Protein AF-A0A8T0DWL5-F1 (afdb_monomer)

InterPro domains:
  IPR026634 Protein-tyrosine sulfotransferase-like [PTHR12788] (1-105)
  IPR027417 P-loop containing nucleoside triphosphate hydrolase [G3DSA:3.40.50.300] (1-106)
  IPR027417 P-loop containing nucleoside triphosphate hydrolase [SSF52540] (1-103)

Mean predicted aligned error: 2.92 Å

Sequence (106 aa):
MLDAHPQIRCGAEPMITLDLLHARHSMPEHKRQRGIQAGVFPEAFDQAVAAFILKTIEKMGPPADYLCHKQPLTFVYLKYLAQLFPRAKFIHMLRDGRAAVASSIE

Radius of gyration: 16.42 Å; Cα contacts (8 Å, |Δi|>4): 71; chains: 1; bounding box: 47×25×39 Å

pLDDT: mean 96.34, std 3.47, range [64.12, 98.56]

Nearest PDB structures (foldseek):
  5wri-assembly1_B  TM=9.453E-01  e=3.272E-07  Homo sapiens
  8w5z-assembly1_C  TM=9.734E-01  e=8.008E-07  Ixodes
  3ap3-assembly2_C  TM=9.819E-01  e=2.374E-06  Homo sapiens
  3ap3-assembly1_B  TM=9.186E-01  e=5.457E-07  Homo sapiens

Solvent-accessible surface area (backbone atoms only — not comparable to full-atom values): 6599 Å² total; per-residue (Å²): 115,68,61,74,40,98,48,36,42,42,79,72,65,61,67,67,54,46,54,50,54,47,55,69,71,67,55,52,65,70,57,53,52,52,33,45,76,71,70,50,42,71,65,63,52,50,52,50,50,41,50,51,50,50,51,49,59,58,68,77,52,81,90,54,87,37,78,41,86,51,53,86,74,50,61,83,44,43,74,58,52,45,67,66,35,76,86,66,83,86,85,85,87,83,72,61,64,68,62,55,49,50,71,72,74,110

Secondary structure (DSSP, 8-state):
-GGGSTTEE--S--HHHHHHHHHHHS--HHHHHHHHHTT--HHHHHHHHHHHHHHHHHHSS---SEE----GGGGGGHHHHHHH-TT---------HHHHHHHHH-

Foldseek 3Di:
DQCVDQQEDADDAPPVLVVLVCCLVVDDPVVQVVCVVVVNHPVNSLQVSLVVVVVSQPPPDDDGNHTHHDDLPCVVVVVSVCVSPVPDDDDNDDDDPVVVVVVVVD

Structure (mmCIF, N/CA/C/O backbone):
data_AF-A0A8T0DWL5-F1
#
_entry.id   AF-A0A8T0DWL5-F1
#
loop_
_atom_site.group_PDB
_atom_site.id
_atom_site.type_symbol
_atom_site.label_atom_id
_atom_site.label_alt_id
_atom_site.label_comp_id
_atom_site.label_asym_id
_atom_site.label_entity_id
_atom_site.label_seq_id
_atom_site.pdbx_PDB_ins_code
_atom_site.Cartn_x
_atom_site.Cartn_y
_atom_site.Cartn_z
_atom_site.occupancy
_atom_site.B_iso_or_equiv
_atom_site.auth_seq_id
_atom_site.auth_comp_id
_atom_site.auth_asym_id
_atom_site.auth_atom_id
_atom_site.pdbx_PDB_model_num
ATOM 1 N N . MET A 1 1 ? 10.701 -4.088 -14.331 1.00 95.25 1 MET A N 1
ATOM 2 C CA . MET A 1 1 ? 10.788 -5.565 -14.419 1.00 95.25 1 MET A CA 1
ATOM 3 C C . MET A 1 1 ? 9.413 -6.206 -14.345 1.00 95.25 1 MET A C 1
ATOM 5 O O . MET A 1 1 ? 9.075 -6.908 -15.280 1.00 95.25 1 MET A O 1
ATOM 9 N N . LEU A 1 2 ? 8.608 -5.953 -13.303 1.00 97.62 2 LEU A N 1
ATOM 10 C CA . LEU A 1 2 ? 7.268 -6.553 -13.193 1.00 97.62 2 LEU A CA 1
ATOM 11 C C . LEU A 1 2 ? 6.342 -6.209 -14.371 1.00 97.62 2 LEU A C 1
ATOM 13 O O . LEU A 1 2 ? 5.730 -7.116 -14.917 1.00 97.62 2 LEU A O 1
ATOM 17 N N . ASP A 1 3 ? 6.326 -4.952 -14.831 1.00 97.19 3 ASP A N 1
ATOM 18 C CA . ASP A 1 3 ? 5.543 -4.532 -16.012 1.00 97.19 3 ASP A CA 1
ATOM 19 C C . ASP A 1 3 ? 5.952 -5.217 -17.331 1.00 97.19 3 ASP A C 1
ATOM 21 O O . ASP A 1 3 ? 5.254 -5.082 -18.327 1.00 97.19 3 ASP A O 1
ATOM 25 N N . ALA A 1 4 ? 7.081 -5.936 -17.377 1.00 97.94 4 ALA A N 1
ATOM 26 C CA . ALA A 1 4 ? 7.453 -6.703 -18.567 1.00 97.94 4 ALA A CA 1
ATOM 27 C C . ALA A 1 4 ? 6.638 -8.004 -18.704 1.00 97.94 4 ALA A C 1
ATOM 29 O O . ALA A 1 4 ? 6.626 -8.607 -19.774 1.00 97.94 4 ALA A O 1
ATOM 30 N N . HIS A 1 5 ? 5.979 -8.461 -17.632 1.00 98.31 5 HIS A N 1
ATOM 31 C CA . HIS A 1 5 ? 5.140 -9.653 -17.668 1.00 98.31 5 HIS A CA 1
ATOM 32 C C . HIS A 1 5 ? 3.750 -9.305 -18.231 1.00 98.31 5 HIS A C 1
ATOM 34 O O . HIS A 1 5 ? 3.110 -8.396 -17.705 1.00 98.31 5 HIS A O 1
ATOM 40 N N . PRO A 1 6 ? 3.213 -10.053 -19.215 1.00 97.75 6 PRO A N 1
ATOM 41 C CA . PRO A 1 6 ? 1.987 -9.674 -19.933 1.00 97.75 6 PRO A CA 1
ATOM 42 C C . PRO A 1 6 ? 0.733 -9.579 -19.049 1.00 97.75 6 PRO A C 1
ATOM 44 O O . PRO A 1 6 ? -0.243 -8.940 -19.422 1.00 97.75 6 PRO A O 1
ATOM 47 N N . GLN A 1 7 ? 0.757 -10.214 -17.877 1.00 98.19 7 GLN A N 1
ATOM 48 C CA . GLN A 1 7 ? -0.362 -10.237 -16.930 1.00 98.19 7 GLN A CA 1
ATOM 49 C C . GLN A 1 7 ? -0.219 -9.251 -15.759 1.00 98.19 7 GLN A C 1
ATOM 51 O O . GLN A 1 7 ? -1.142 -9.144 -14.953 1.00 98.19 7 GLN A O 1
ATOM 56 N N . ILE A 1 8 ? 0.928 -8.577 -15.604 1.00 98.31 8 ILE A N 1
ATOM 57 C CA . ILE A 1 8 ? 1.211 -7.725 -14.439 1.00 98.31 8 ILE A CA 1
ATOM 58 C C . ILE A 1 8 ? 1.309 -6.269 -14.874 1.00 98.31 8 ILE A C 1
ATOM 60 O O . ILE A 1 8 ? 2.035 -5.943 -15.808 1.00 98.31 8 ILE A O 1
ATOM 64 N N . ARG A 1 9 ? 0.642 -5.379 -14.134 1.00 97.69 9 ARG A N 1
ATOM 65 C CA . ARG A 1 9 ? 0.745 -3.933 -14.342 1.00 97.69 9 ARG A CA 1
ATOM 66 C C . ARG A 1 9 ? 0.952 -3.193 -13.021 1.00 97.69 9 ARG A C 1
ATOM 68 O O . ARG A 1 9 ? 0.046 -3.117 -12.191 1.00 97.69 9 ARG A O 1
ATOM 75 N N . CYS A 1 10 ? 2.138 -2.616 -12.848 1.00 96.88 10 CYS A N 1
ATOM 76 C CA . CYS A 1 10 ? 2.504 -1.703 -11.764 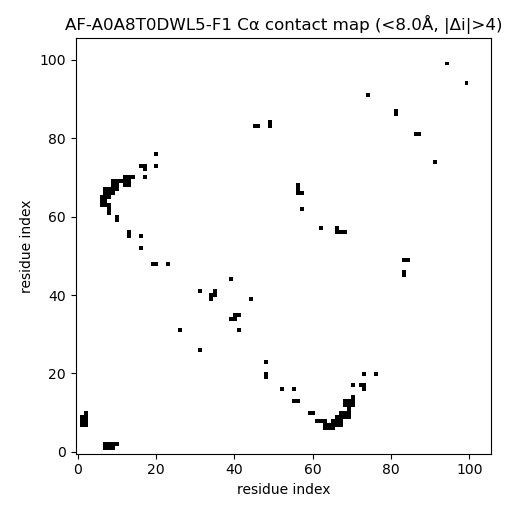1.00 96.88 10 CYS A CA 1
ATOM 77 C C . CYS A 1 10 ? 2.307 -0.242 -12.177 1.00 96.88 10 CYS A C 1
ATOM 79 O O . CYS A 1 10 ? 1.605 0.498 -11.493 1.00 96.88 10 CYS A O 1
ATOM 81 N N . GLY A 1 11 ? 2.904 0.169 -13.298 1.00 94.00 11 GLY A N 1
ATOM 82 C CA . GLY A 1 11 ? 2.871 1.557 -13.757 1.00 94.00 11 GLY A CA 1
ATOM 83 C C . GLY A 1 11 ? 3.648 2.557 -12.880 1.00 94.00 11 GLY A C 1
ATOM 84 O O . GLY A 1 11 ? 4.525 2.211 -12.075 1.00 94.00 11 GLY A O 1
ATOM 85 N N . ALA A 1 12 ? 3.338 3.840 -13.092 1.00 95.06 12 ALA A N 1
ATOM 86 C CA . ALA A 1 12 ? 3.967 4.974 -12.415 1.00 95.06 12 ALA A CA 1
ATOM 87 C C . ALA A 1 12 ? 3.662 5.013 -10.903 1.00 95.06 12 ALA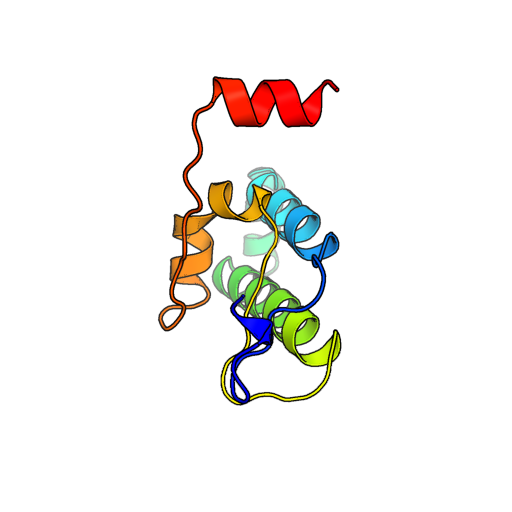 A C 1
ATOM 89 O O . ALA A 1 12 ? 2.873 4.232 -10.380 1.00 95.06 12 ALA A O 1
ATOM 90 N N . GLU A 1 13 ? 4.336 5.898 -10.167 1.00 96.81 13 GLU A N 1
ATOM 91 C CA . GLU A 1 13 ? 4.120 6.056 -8.722 1.00 96.81 13 GLU A CA 1
ATOM 92 C C . GLU A 1 13 ? 2.817 6.807 -8.405 1.00 96.81 13 GLU A C 1
ATOM 94 O O . GLU A 1 13 ? 2.664 7.960 -8.810 1.00 96.81 13 GLU A O 1
ATOM 99 N N . PRO A 1 14 ? 1.884 6.222 -7.629 1.00 95.00 14 PRO A N 1
ATOM 100 C CA . PRO A 1 14 ? 0.713 6.951 -7.157 1.00 95.00 14 PRO A CA 1
ATOM 101 C C . PRO A 1 14 ? 1.027 7.788 -5.922 1.00 95.00 14 PRO A C 1
ATOM 103 O O . PRO A 1 14 ? 0.748 7.375 -4.793 1.00 95.00 14 PRO A O 1
ATOM 106 N N . MET A 1 15 ? 1.573 8.984 -6.138 1.00 93.56 15 MET A N 1
ATOM 107 C CA . MET A 1 15 ? 1.971 9.906 -5.062 1.00 93.56 15 MET A CA 1
ATOM 108 C C . MET A 1 15 ? 0.849 10.144 -4.036 1.00 93.56 15 MET A C 1
ATOM 110 O O . MET A 1 15 ? 1.078 10.031 -2.837 1.00 93.56 15 MET A O 1
ATOM 114 N N . ILE A 1 16 ? -0.395 10.307 -4.503 1.00 96.06 16 ILE A N 1
ATOM 115 C CA . ILE A 1 16 ? -1.569 10.579 -3.656 1.00 96.06 16 ILE A CA 1
ATOM 116 C C . ILE A 1 16 ? -1.874 9.485 -2.618 1.00 96.06 16 ILE A C 1
ATOM 118 O O . ILE A 1 16 ? -2.489 9.743 -1.584 1.00 96.06 16 ILE A O 1
ATOM 122 N N . THR A 1 17 ? -1.450 8.241 -2.865 1.00 97.06 17 THR A N 1
ATOM 123 C CA . THR A 1 17 ? -1.690 7.145 -1.912 1.00 97.06 17 THR A CA 1
ATOM 124 C C . THR A 1 17 ? -0.835 7.278 -0.656 1.00 97.06 17 THR A C 1
ATOM 126 O O . THR A 1 17 ? -1.276 6.866 0.415 1.00 97.06 17 THR A O 1
ATOM 129 N N . LEU A 1 18 ? 0.351 7.890 -0.762 1.00 97.50 18 LEU A N 1
ATOM 130 C CA . LEU A 1 18 ? 1.193 8.180 0.394 1.00 97.50 18 LEU A CA 1
ATOM 131 C C . LEU A 1 18 ? 0.543 9.245 1.283 1.00 97.50 18 LEU A C 1
ATOM 133 O O . LEU A 1 18 ? 0.451 9.048 2.494 1.00 97.50 18 LEU A O 1
ATOM 137 N N . ASP A 1 19 ? 0.022 10.315 0.681 1.00 96.94 19 ASP A N 1
ATOM 138 C CA . ASP A 1 19 ? -0.651 11.401 1.402 1.00 96.94 19 ASP A CA 1
ATOM 139 C C . ASP A 1 19 ? -1.897 10.909 2.142 1.00 96.94 19 ASP A C 1
ATOM 141 O O . ASP A 1 19 ? -2.114 11.250 3.306 1.00 96.94 19 ASP A O 1
ATOM 145 N N . LEU A 1 20 ? -2.691 10.043 1.502 1.00 97.62 20 LEU A N 1
ATOM 146 C CA . LEU A 1 20 ? -3.847 9.412 2.135 1.00 97.62 20 LEU A CA 1
ATOM 147 C C . LEU A 1 20 ? -3.442 8.575 3.354 1.00 97.62 20 LEU A C 1
ATOM 149 O O . LEU A 1 20 ? -4.055 8.689 4.418 1.00 97.62 20 LEU A O 1
ATOM 153 N N . LEU A 1 21 ? -2.424 7.722 3.205 1.00 97.81 21 LEU A N 1
ATOM 154 C CA . LEU A 1 21 ? -1.938 6.882 4.299 1.00 97.81 21 LEU A CA 1
ATOM 155 C C . LEU A 1 21 ? -1.402 7.738 5.446 1.00 97.81 21 LEU A C 1
ATOM 157 O O . LEU A 1 21 ? -1.701 7.452 6.609 1.00 97.81 21 LEU A O 1
ATOM 161 N N . HIS A 1 22 ? -0.682 8.813 5.129 1.00 97.00 22 HIS A N 1
ATOM 162 C CA . HIS A 1 22 ? -0.215 9.767 6.120 1.00 97.00 22 HIS A CA 1
ATOM 163 C C . HIS A 1 22 ? -1.387 10.430 6.850 1.00 97.00 22 HIS A C 1
ATOM 165 O O . HIS A 1 22 ? -1.420 10.383 8.077 1.00 97.00 22 HIS A O 1
ATOM 171 N N . ALA A 1 23 ? -2.386 10.955 6.136 1.00 95.12 23 ALA A N 1
ATOM 172 C CA . ALA A 1 23 ? -3.574 11.571 6.730 1.00 95.12 23 ALA A CA 1
ATOM 173 C C . ALA A 1 23 ? -4.360 10.601 7.632 1.00 95.12 23 ALA A C 1
ATOM 175 O O . ALA A 1 23 ? -4.838 10.980 8.704 1.00 95.12 23 ALA A O 1
ATOM 176 N N . ARG A 1 24 ? -4.462 9.326 7.235 1.00 94.56 24 ARG A N 1
ATOM 177 C CA . ARG A 1 24 ? -5.114 8.273 8.028 1.00 94.56 24 ARG A CA 1
ATOM 178 C C . ARG A 1 24 ? -4.378 7.977 9.340 1.00 94.56 24 ARG A C 1
ATOM 180 O O . ARG A 1 24 ? -5.041 7.688 10.340 1.00 94.56 24 ARG A O 1
ATOM 187 N N . HIS A 1 25 ? -3.044 8.024 9.348 1.00 94.50 25 HIS A N 1
ATOM 188 C CA . HIS A 1 25 ? -2.221 7.682 10.518 1.00 94.50 25 HIS A CA 1
ATOM 189 C C . HIS A 1 25 ? -1.891 8.876 11.414 1.00 94.50 25 HIS A C 1
ATOM 191 O O . HIS A 1 25 ? -1.717 8.695 12.615 1.00 94.50 25 HIS A O 1
ATOM 197 N N . SER A 1 26 ? -1.842 10.089 10.864 1.00 94.75 26 SER A N 1
ATOM 198 C CA . SER A 1 26 ? -1.605 11.318 11.628 1.00 94.75 26 SER A CA 1
ATOM 199 C C . SER A 1 26 ? -2.879 11.896 12.251 1.00 94.75 26 SER A C 1
ATOM 201 O O . SER A 1 26 ? -2.814 12.898 12.964 1.00 94.75 26 SER A O 1
ATOM 203 N N . MET A 1 27 ? -4.046 11.276 12.019 1.00 92.88 27 MET A N 1
ATOM 204 C CA . MET A 1 27 ? -5.319 11.767 12.539 1.00 92.88 27 MET A CA 1
ATOM 205 C C . MET A 1 27 ? -5.317 11.825 14.081 1.00 92.88 27 MET A C 1
ATOM 207 O O . MET A 1 27 ? -5.231 10.781 14.740 1.00 92.88 27 MET A O 1
ATOM 211 N N . PRO A 1 28 ? -5.498 13.021 14.680 1.00 95.12 28 PRO A N 1
ATOM 212 C CA . PRO A 1 28 ? -5.525 13.173 16.129 1.00 95.12 28 PRO A CA 1
ATOM 213 C C . PRO A 1 28 ? -6.620 12.330 16.784 1.00 95.12 28 PRO A C 1
ATOM 215 O O . PRO A 1 28 ? -7.717 12.173 16.244 1.00 95.12 28 PRO A O 1
ATOM 218 N N . GLU A 1 29 ? -6.355 11.830 17.989 1.00 93.75 29 GLU A N 1
ATOM 219 C CA . GLU A 1 29 ? -7.301 11.000 18.746 1.00 93.75 29 GLU A CA 1
ATOM 220 C C . GLU A 1 29 ? -8.653 11.683 18.972 1.00 93.75 29 GLU A C 1
ATOM 222 O O . GLU A 1 29 ? -9.692 11.077 18.728 1.00 93.75 29 GLU A O 1
ATOM 227 N N . HIS A 1 30 ? -8.661 12.976 19.303 1.00 96.06 30 HIS A N 1
ATOM 228 C CA . HIS A 1 30 ? -9.907 13.722 19.487 1.00 96.06 30 HIS A CA 1
ATOM 229 C C . HIS A 1 30 ? -10.775 13.768 18.214 1.00 96.06 30 HIS A C 1
ATOM 231 O O . HIS A 1 30 ? -12.002 13.758 18.308 1.00 96.06 30 HIS A O 1
ATOM 237 N N . LYS A 1 31 ? -10.169 13.792 17.013 1.00 94.12 31 LYS A N 1
ATOM 238 C CA . LYS A 1 31 ? -10.918 13.723 15.746 1.00 94.12 31 LYS A CA 1
ATOM 239 C C . LYS A 1 31 ? -11.474 12.324 15.513 1.00 94.12 31 LYS A C 1
ATOM 241 O O . LYS A 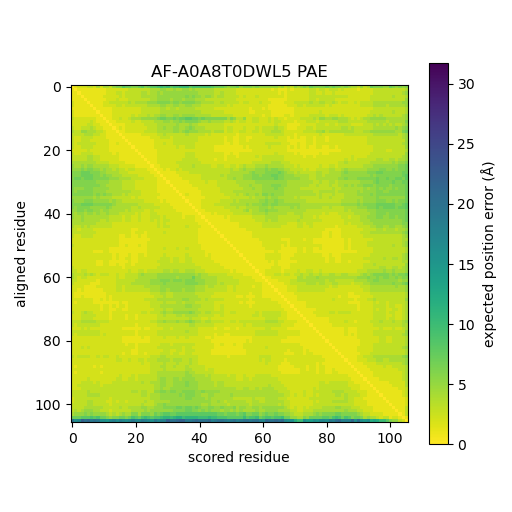1 31 ? -12.626 12.206 15.110 1.00 94.12 31 LYS A O 1
ATOM 246 N N . ARG A 1 32 ? -10.693 11.282 15.818 1.00 93.25 32 ARG A N 1
ATOM 247 C CA . ARG A 1 32 ? -11.148 9.883 15.749 1.00 93.25 32 ARG A CA 1
ATOM 248 C C . ARG A 1 32 ? -12.343 9.647 16.675 1.00 93.25 32 ARG A C 1
ATOM 250 O O . ARG A 1 32 ? -13.351 9.109 16.233 1.00 93.25 32 ARG A O 1
ATOM 257 N N . GLN A 1 33 ? -12.275 10.142 17.912 1.00 96.06 33 GLN A N 1
A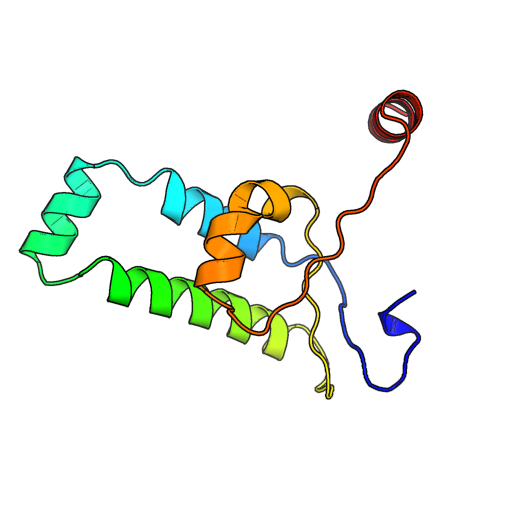TOM 258 C CA . GLN A 1 33 ? -13.360 10.005 18.883 1.00 96.06 33 GLN A CA 1
ATOM 259 C C . GLN A 1 33 ? -14.628 10.750 18.456 1.00 96.06 33 GLN A C 1
ATOM 261 O O . GLN A 1 33 ? -15.724 10.204 18.559 1.00 96.06 33 GLN A O 1
ATOM 266 N N . ARG A 1 34 ? -14.490 11.969 17.918 1.00 96.19 34 ARG A N 1
ATOM 267 C CA . ARG A 1 34 ? -15.618 12.702 17.320 1.00 96.19 34 ARG A CA 1
ATOM 268 C C . ARG A 1 34 ? -16.228 11.958 16.133 1.00 96.19 34 ARG A C 1
ATOM 270 O O . ARG A 1 34 ? -17.444 11.938 16.006 1.00 96.19 34 ARG A O 1
ATOM 277 N N . GLY A 1 35 ? -15.401 11.334 15.293 1.00 95.31 35 GLY A N 1
ATOM 278 C CA . GLY A 1 35 ? -15.863 10.477 14.200 1.00 95.31 35 GLY A CA 1
ATOM 279 C C . GLY A 1 35 ? -16.732 9.331 14.711 1.00 95.31 35 GLY A C 1
ATOM 280 O O . GLY A 1 35 ? -17.851 9.163 14.238 1.00 95.31 35 GLY A O 1
ATOM 281 N N . ILE A 1 36 ? -16.277 8.628 15.752 1.00 96.62 36 ILE A N 1
ATOM 282 C CA . ILE A 1 36 ? -17.044 7.544 16.382 1.00 96.62 36 ILE A CA 1
ATOM 283 C C . ILE A 1 36 ? -18.370 8.060 16.958 1.00 96.62 36 ILE A C 1
ATOM 285 O O . ILE A 1 36 ? -19.409 7.446 16.737 1.00 96.62 36 ILE A O 1
ATOM 289 N N . GLN A 1 37 ? -18.364 9.212 17.638 1.00 97.12 37 GLN A N 1
ATOM 290 C CA . GLN A 1 37 ? -19.587 9.852 18.149 1.00 97.12 37 GLN A CA 1
ATOM 291 C C . GLN A 1 37 ? -20.570 10.237 17.030 1.00 97.12 37 GLN A C 1
ATOM 293 O O . GLN A 1 37 ? -21.775 10.254 17.257 1.00 97.12 37 GLN A O 1
ATOM 298 N N . ALA A 1 38 ? -20.064 10.514 15.828 1.00 96.44 38 ALA A N 1
ATOM 299 C CA . ALA A 1 38 ? -20.853 10.796 14.633 1.00 96.44 38 ALA A CA 1
ATOM 300 C C . ALA A 1 38 ? -21.223 9.534 13.821 1.00 96.44 38 ALA A C 1
ATOM 302 O O . ALA A 1 38 ? -21.757 9.658 12.722 1.00 96.44 38 ALA A O 1
ATOM 303 N N . GLY A 1 39 ? -20.927 8.327 14.320 1.00 96.06 39 GLY A N 1
ATOM 304 C CA . GLY A 1 39 ? -21.208 7.060 13.631 1.00 96.06 39 GLY A CA 1
ATOM 305 C C . GLY A 1 39 ? -20.197 6.676 12.543 1.00 96.06 39 GLY A C 1
ATOM 306 O O . GLY A 1 39 ? -20.400 5.697 11.828 1.00 96.06 39 GLY A O 1
ATOM 307 N N . VAL A 1 40 ? -19.088 7.409 12.414 1.00 94.69 40 VAL A N 1
ATOM 308 C CA . VAL A 1 40 ? -17.981 7.080 11.506 1.00 94.69 40 VAL A CA 1
ATOM 309 C C . VAL A 1 40 ? -16.983 6.194 12.248 1.00 94.69 40 VAL A C 1
ATOM 311 O O . VAL A 1 40 ? -16.019 6.665 12.858 1.00 94.69 40 VAL A O 1
ATOM 314 N N . PHE A 1 41 ? -17.242 4.889 12.224 1.00 95.12 41 PHE A N 1
ATOM 315 C CA . PHE A 1 41 ? -16.398 3.898 12.887 1.00 95.12 41 PHE A CA 1
ATOM 316 C C . PHE A 1 41 ? -15.073 3.660 12.138 1.00 95.12 41 PHE A C 1
ATOM 318 O O . PHE A 1 41 ? -15.016 3.844 10.918 1.00 95.12 41 PHE A O 1
ATOM 325 N N . PRO A 1 42 ? -14.008 3.205 12.834 1.00 93.12 42 PRO A N 1
ATOM 326 C CA . PRO A 1 42 ? -12.703 2.952 12.219 1.00 93.12 42 PRO A CA 1
ATOM 327 C C . PRO A 1 42 ? -12.760 2.040 10.988 1.00 93.12 42 PRO A C 1
ATOM 329 O O . PRO A 1 42 ? -12.079 2.311 10.004 1.00 93.12 42 PRO A O 1
ATOM 332 N N . GLU A 1 43 ? -13.622 1.021 11.012 1.00 95.62 43 GLU A N 1
ATOM 333 C CA . GLU A 1 43 ? -13.807 0.093 9.892 1.00 95.62 43 GLU A CA 1
ATOM 334 C C . GLU A 1 43 ? -14.293 0.798 8.619 1.00 95.62 43 GLU A C 1
ATOM 336 O O . GLU A 1 43 ? -13.754 0.556 7.541 1.00 95.62 43 GLU A O 1
ATOM 341 N N . ALA A 1 44 ? -15.257 1.718 8.732 1.00 95.38 44 ALA A N 1
ATOM 342 C CA . ALA A 1 44 ? -15.753 2.474 7.583 1.00 95.38 44 ALA A CA 1
ATOM 343 C C . ALA A 1 44 ? -14.640 3.332 6.961 1.00 95.38 44 ALA A C 1
ATOM 345 O O . ALA A 1 44 ? -14.533 3.440 5.738 1.00 95.38 44 ALA A O 1
ATOM 346 N N . PHE A 1 45 ? -13.772 3.910 7.796 1.00 93.56 45 PHE A N 1
ATOM 347 C CA . PHE A 1 45 ? -12.631 4.679 7.311 1.00 93.56 45 PHE A CA 1
ATOM 348 C C . PHE A 1 45 ? -11.589 3.776 6.634 1.00 93.56 45 PHE A C 1
ATOM 350 O O . PHE A 1 45 ? -11.091 4.112 5.563 1.00 93.56 45 PHE A O 1
ATOM 357 N N . ASP A 1 46 ? -11.300 2.607 7.204 1.00 96.94 46 ASP A N 1
ATOM 358 C CA . ASP A 1 46 ? -10.364 1.639 6.628 1.00 96.94 46 ASP A CA 1
ATOM 359 C C . ASP A 1 46 ? -10.850 1.111 5.269 1.00 96.94 46 ASP A C 1
ATOM 361 O O . ASP A 1 46 ? -10.082 1.082 4.304 1.00 96.94 46 ASP A O 1
ATOM 365 N N . GLN A 1 47 ? -12.143 0.800 5.144 1.00 97.94 47 GLN A N 1
ATOM 366 C CA . GLN A 1 47 ? -12.765 0.427 3.870 1.00 97.94 47 GLN A CA 1
ATOM 367 C C . GLN A 1 47 ? -12.687 1.564 2.838 1.00 97.94 47 GLN A C 1
ATOM 369 O O . GLN A 1 47 ? -12.375 1.315 1.672 1.00 97.94 47 GLN A O 1
ATOM 374 N N . ALA A 1 48 ? -12.905 2.817 3.254 1.00 97.56 48 ALA A N 1
ATOM 375 C CA . ALA A 1 48 ? -12.778 3.977 2.372 1.00 97.56 48 ALA A CA 1
ATOM 376 C C . ALA A 1 48 ? -11.332 4.183 1.886 1.00 97.56 48 ALA A C 1
ATOM 378 O O . ALA A 1 48 ? -11.109 4.451 0.703 1.00 97.56 48 ALA A O 1
ATOM 379 N N . VAL A 1 49 ? -10.341 4.006 2.766 1.00 98.06 49 VAL A N 1
ATOM 380 C CA . VAL A 1 49 ? -8.918 4.072 2.401 1.00 98.06 49 VAL A CA 1
ATOM 381 C C . VAL A 1 49 ? -8.561 2.963 1.409 1.00 98.06 49 VAL A C 1
ATOM 383 O O . VAL A 1 49 ? -7.946 3.241 0.377 1.00 98.06 49 VAL A O 1
ATOM 386 N N . ALA A 1 50 ? -8.987 1.723 1.669 1.00 98.44 50 ALA A N 1
ATOM 387 C CA . ALA A 1 50 ? -8.758 0.599 0.764 1.00 98.44 50 ALA A CA 1
ATOM 388 C C . ALA A 1 50 ? -9.392 0.840 -0.616 1.00 98.44 50 ALA A C 1
ATOM 390 O O . ALA A 1 50 ? -8.736 0.649 -1.642 1.00 98.44 50 ALA A O 1
ATOM 391 N N . ALA A 1 51 ? -10.638 1.322 -0.651 1.00 98.56 51 ALA A N 1
ATOM 392 C CA . ALA A 1 51 ? -11.344 1.639 -1.888 1.00 98.56 51 ALA A CA 1
ATOM 393 C C . ALA A 1 51 ? -10.641 2.745 -2.685 1.00 98.56 51 ALA A C 1
ATOM 395 O O . ALA A 1 51 ? -10.481 2.614 -3.899 1.00 98.56 51 ALA A O 1
ATOM 396 N N . PHE A 1 52 ? -10.173 3.803 -2.018 1.00 98.56 52 PHE A N 1
ATOM 397 C CA . PHE A 1 52 ? -9.426 4.876 -2.669 1.00 98.56 52 PHE A CA 1
ATOM 398 C C . PHE A 1 52 ? -8.136 4.355 -3.313 1.00 98.56 52 PHE A C 1
ATOM 400 O O . PHE A 1 52 ? -7.871 4.635 -4.485 1.00 98.56 52 PHE A O 1
ATOM 407 N N . ILE A 1 53 ? -7.341 3.575 -2.570 1.00 98.38 53 ILE A N 1
ATOM 408 C CA . ILE A 1 53 ? -6.089 2.996 -3.074 1.00 98.38 53 ILE A CA 1
ATOM 409 C C . ILE A 1 53 ? -6.379 2.077 -4.266 1.00 98.38 53 ILE A C 1
ATOM 411 O O . ILE A 1 53 ? -5.765 2.238 -5.321 1.00 98.38 53 ILE A O 1
ATOM 415 N N . LEU A 1 54 ? -7.349 1.166 -4.137 1.00 97.88 54 LEU A N 1
ATOM 416 C CA . LEU A 1 54 ? -7.718 0.235 -5.203 1.00 97.88 54 LEU A CA 1
ATOM 417 C C . LEU A 1 54 ? -8.184 0.973 -6.459 1.00 97.88 54 LEU A C 1
ATOM 419 O O . LEU A 1 54 ? -7.691 0.688 -7.546 1.00 97.88 54 LEU A O 1
ATOM 423 N N . LYS A 1 55 ? -9.084 1.956 -6.328 1.00 98.00 55 LYS A N 1
ATOM 424 C CA . LYS A 1 55 ? -9.579 2.719 -7.482 1.00 98.00 55 LYS A CA 1
ATOM 425 C C . LYS A 1 55 ? -8.490 3.548 -8.138 1.00 98.00 55 LYS A C 1
ATOM 427 O O . LYS A 1 55 ? -8.458 3.624 -9.363 1.00 98.00 55 LYS A O 1
ATOM 432 N N . THR A 1 56 ? -7.569 4.098 -7.352 1.00 97.50 56 THR A N 1
ATOM 433 C CA . THR A 1 56 ? -6.385 4.773 -7.887 1.00 97.50 56 THR A CA 1
ATOM 434 C C . THR A 1 56 ? -5.584 3.804 -8.761 1.00 97.50 56 THR A C 1
ATOM 436 O O . THR A 1 56 ? -5.359 4.091 -9.936 1.00 97.50 56 THR A O 1
ATOM 439 N N . ILE A 1 57 ? -5.231 2.622 -8.236 1.00 97.19 57 ILE A N 1
ATOM 440 C CA . ILE A 1 57 ? -4.483 1.582 -8.968 1.00 97.19 57 ILE A CA 1
ATOM 441 C C . ILE A 1 57 ? -5.251 1.100 -10.205 1.00 97.19 57 ILE A C 1
ATOM 443 O O . ILE A 1 57 ? -4.666 0.941 -11.271 1.00 97.19 57 ILE A O 1
ATOM 447 N N . GLU A 1 58 ? -6.556 0.867 -10.117 1.00 96.94 58 GLU A N 1
ATOM 448 C CA . GLU A 1 58 ? -7.361 0.424 -11.260 1.00 96.94 58 GLU A CA 1
ATOM 449 C C . GLU A 1 58 ? -7.386 1.457 -12.391 1.00 96.94 58 GLU A C 1
ATOM 451 O O . GLU A 1 58 ? -7.360 1.072 -13.557 1.00 96.94 58 GLU A O 1
ATOM 456 N N . LYS A 1 59 ? -7.445 2.754 -12.062 1.00 96.19 59 LYS A N 1
ATOM 457 C CA . LYS A 1 59 ? -7.705 3.829 -13.033 1.00 96.19 59 LYS A CA 1
ATOM 458 C C . LYS A 1 59 ? -6.467 4.542 -13.567 1.00 96.19 59 LYS A C 1
ATOM 460 O O . LYS A 1 59 ? -6.588 5.291 -14.528 1.00 96.19 59 LYS A O 1
ATOM 465 N N . MET A 1 60 ? -5.286 4.288 -13.011 1.00 94.44 60 MET A N 1
ATOM 466 C CA . MET A 1 60 ? -4.029 4.888 -13.484 1.00 94.44 60 MET A CA 1
ATOM 467 C C . MET A 1 60 ? -3.431 4.227 -14.740 1.00 94.44 60 MET A C 1
ATOM 469 O O . MET A 1 60 ? -2.340 4.601 -15.162 1.00 94.44 60 MET A O 1
ATOM 473 N N . GLY A 1 61 ? -4.083 3.216 -15.318 1.00 94.12 61 GLY A N 1
ATOM 474 C CA . GLY A 1 61 ? -3.540 2.492 -16.463 1.00 94.12 61 GLY A CA 1
ATOM 475 C C . GLY A 1 61 ? -4.507 1.464 -17.050 1.00 94.12 61 GLY A C 1
ATOM 476 O O . GLY A 1 61 ? -5.642 1.350 -16.584 1.00 94.12 61 GLY A O 1
ATOM 477 N N . PRO A 1 62 ? -4.065 0.700 -18.064 1.00 95.00 62 PRO A N 1
ATOM 478 C CA . PRO A 1 62 ? -4.873 -0.351 -18.672 1.00 95.00 62 PRO A CA 1
ATOM 479 C C . PRO A 1 62 ? -5.216 -1.468 -17.664 1.00 95.00 62 PRO A C 1
ATOM 481 O O . PRO A 1 62 ? -4.530 -1.620 -16.638 1.00 95.00 62 PRO A O 1
ATOM 484 N N . PRO A 1 63 ? -6.281 -2.247 -17.930 1.00 96.31 63 PRO A N 1
ATOM 485 C CA . PRO A 1 63 ? -6.610 -3.422 -17.129 1.00 96.31 63 PRO A CA 1
ATOM 486 C C . PRO A 1 63 ? -5.513 -4.493 -17.247 1.00 96.31 63 PRO A C 1
ATOM 488 O O . PRO A 1 63 ? -4.864 -4.609 -18.283 1.00 96.31 63 PRO A O 1
ATOM 491 N N . ALA A 1 64 ? -5.321 -5.270 -16.182 1.00 97.94 64 ALA A N 1
ATOM 492 C CA . ALA A 1 64 ? -4.421 -6.422 -16.135 1.00 97.94 64 ALA A CA 1
ATOM 493 C C . ALA A 1 64 ? -4.910 -7.421 -15.075 1.00 97.94 64 ALA A C 1
ATOM 495 O O . ALA A 1 64 ? -5.595 -7.019 -14.131 1.00 97.94 64 ALA A O 1
ATOM 496 N N . ASP A 1 65 ? -4.524 -8.692 -15.206 1.00 97.94 65 ASP A N 1
ATOM 497 C CA . ASP A 1 65 ? -4.908 -9.756 -14.264 1.00 97.94 65 ASP A CA 1
ATOM 498 C C . ASP A 1 65 ? -4.337 -9.508 -12.860 1.00 97.94 65 ASP A C 1
ATOM 500 O O . ASP A 1 65 ? -4.992 -9.762 -11.847 1.00 97.94 65 ASP A O 1
ATOM 504 N N . TYR A 1 66 ? -3.112 -8.978 -12.799 1.00 97.94 66 TYR A N 1
ATOM 505 C CA . TYR A 1 66 ? -2.417 -8.657 -11.561 1.00 97.94 66 TYR A CA 1
ATOM 506 C C . TYR A 1 66 ? -2.063 -7.175 -11.515 1.00 97.94 66 TYR A C 1
ATOM 508 O O . TYR A 1 66 ? -1.184 -6.682 -12.228 1.00 97.94 66 TYR A O 1
ATOM 516 N N . LEU A 1 67 ? -2.738 -6.464 -10.618 1.00 97.94 67 LEU A N 1
ATOM 517 C CA . LEU A 1 67 ? -2.455 -5.067 -10.332 1.00 97.94 67 LEU A CA 1
ATOM 518 C C . LEU A 1 67 ? -1.352 -4.945 -9.283 1.00 97.94 67 LEU A C 1
ATOM 520 O O . LEU A 1 67 ? -1.314 -5.688 -8.302 1.00 97.94 67 LEU A O 1
ATOM 524 N N . CYS A 1 68 ? -0.473 -3.974 -9.481 1.00 97.00 68 CYS A N 1
ATOM 525 C CA . CYS A 1 68 ? 0.638 -3.682 -8.595 1.00 97.00 68 CYS A CA 1
ATOM 526 C C . CYS A 1 68 ? 0.624 -2.206 -8.191 1.00 97.00 68 CYS A C 1
ATOM 528 O O . CYS A 1 68 ? 0.146 -1.335 -8.916 1.00 97.00 68 CYS A O 1
ATOM 530 N N . HIS A 1 69 ? 1.152 -1.939 -7.001 1.00 97.19 69 HIS A N 1
ATOM 531 C CA . HIS A 1 69 ? 1.317 -0.608 -6.436 1.00 97.19 69 HIS A CA 1
ATOM 532 C C . HIS A 1 69 ? 2.782 -0.436 -6.053 1.00 97.19 69 HIS A C 1
ATOM 534 O O . HIS A 1 69 ? 3.334 -1.245 -5.307 1.00 97.19 69 HIS A O 1
ATOM 540 N N . LYS A 1 70 ? 3.424 0.596 -6.605 1.00 96.88 70 LYS A N 1
ATOM 541 C CA . LYS A 1 70 ? 4.826 0.915 -6.334 1.00 96.88 70 LYS A CA 1
ATOM 542 C C . LYS A 1 70 ? 4.928 2.376 -5.940 1.00 96.88 70 LYS A C 1
ATOM 544 O O . LYS A 1 70 ? 4.857 3.245 -6.805 1.00 96.88 70 LYS A O 1
ATOM 549 N N . GLN A 1 71 ? 5.108 2.605 -4.645 1.00 96.75 71 GLN A N 1
ATOM 550 C CA . GLN A 1 71 ? 5.450 3.880 -4.022 1.00 96.75 71 GLN A CA 1
ATOM 551 C C . GLN A 1 71 ? 6.415 3.566 -2.862 1.00 96.75 71 GLN A C 1
ATOM 553 O O . GLN A 1 71 ? 5.983 2.939 -1.892 1.00 96.75 71 GLN A O 1
ATOM 558 N N . PRO A 1 72 ? 7.711 3.919 -2.952 1.00 95.19 72 PRO A N 1
ATOM 559 C CA . PRO A 1 72 ? 8.729 3.473 -1.996 1.00 95.19 72 PRO A CA 1
ATOM 560 C C . PRO A 1 72 ? 8.360 3.692 -0.523 1.00 95.19 72 PRO A C 1
ATOM 562 O O . PRO A 1 72 ? 8.552 2.803 0.308 1.00 95.19 72 PRO A O 1
ATOM 565 N N . LEU A 1 73 ? 7.773 4.847 -0.198 1.00 96.38 73 LEU A N 1
ATOM 566 C CA . LEU A 1 73 ? 7.511 5.230 1.188 1.00 96.38 73 LEU A CA 1
ATOM 567 C C . LEU A 1 73 ? 6.257 4.590 1.790 1.00 96.38 73 LEU A C 1
ATOM 569 O O . LEU A 1 73 ? 6.112 4.609 3.009 1.00 96.38 73 LEU A O 1
ATOM 573 N N . THR A 1 74 ? 5.370 3.954 1.013 1.00 96.56 74 THR A N 1
ATOM 574 C CA . THR A 1 74 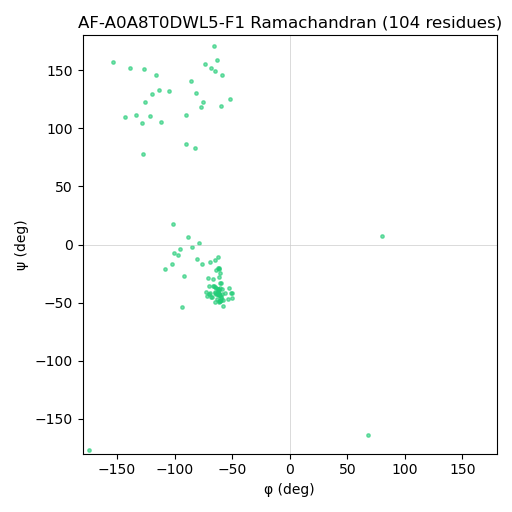? 4.191 3.299 1.614 1.00 96.56 74 THR A CA 1
ATOM 575 C C . THR A 1 74 ? 4.545 2.067 2.440 1.00 96.56 74 THR A C 1
ATOM 577 O O . THR A 1 74 ? 3.730 1.630 3.251 1.00 96.56 74 THR A O 1
ATOM 580 N N . PHE A 1 75 ? 5.759 1.523 2.297 1.00 95.62 75 PHE A N 1
ATOM 581 C CA . PHE A 1 75 ? 6.233 0.399 3.109 1.00 95.62 75 PHE A CA 1
ATOM 582 C C . PHE A 1 75 ? 6.305 0.712 4.610 1.00 95.62 75 PHE A C 1
ATOM 584 O O . PHE A 1 75 ? 6.220 -0.214 5.414 1.00 95.62 75 PHE A O 1
ATOM 591 N N . VAL A 1 76 ? 6.356 1.986 5.022 1.00 96.94 76 VAL A N 1
ATOM 592 C CA . VAL A 1 76 ? 6.235 2.345 6.450 1.00 96.94 76 VAL A CA 1
ATOM 593 C C . VAL A 1 76 ? 4.860 1.978 7.029 1.00 96.94 76 VAL A C 1
ATOM 595 O O . VAL A 1 76 ? 4.728 1.758 8.229 1.00 96.94 76 VAL A O 1
ATOM 598 N N . TYR A 1 77 ? 3.844 1.836 6.170 1.00 97.81 77 TYR A N 1
ATOM 599 C CA . TYR A 1 77 ? 2.480 1.429 6.515 1.00 97.81 77 TYR A CA 1
ATOM 600 C C . TYR A 1 77 ? 2.200 -0.050 6.198 1.00 97.81 77 TYR A C 1
ATOM 602 O O . TYR A 1 77 ? 1.039 -0.452 6.125 1.00 97.81 77 TYR A O 1
ATOM 610 N N . LEU A 1 78 ? 3.236 -0.880 6.012 1.00 97.31 78 LEU A N 1
ATOM 611 C CA . LEU A 1 78 ? 3.117 -2.271 5.551 1.00 97.31 78 LEU A CA 1
ATOM 612 C C . LEU A 1 78 ? 2.087 -3.095 6.340 1.00 97.31 78 LEU A C 1
ATOM 614 O O . LEU A 1 78 ? 1.253 -3.771 5.745 1.00 97.31 78 LEU A O 1
ATOM 618 N N . LYS A 1 79 ? 2.111 -3.015 7.677 1.00 97.75 79 LYS A N 1
ATOM 619 C CA . LYS A 1 79 ? 1.176 -3.763 8.535 1.00 97.75 79 LYS A CA 1
ATOM 620 C C . LYS A 1 79 ? -0.278 -3.372 8.269 1.00 97.75 79 LYS A C 1
ATOM 622 O O . LYS A 1 79 ? -1.139 -4.242 8.199 1.00 97.75 79 LYS A O 1
ATOM 627 N N . TYR A 1 80 ? -0.538 -2.078 8.104 1.00 98.00 80 TYR A N 1
ATOM 628 C CA . TYR A 1 80 ? -1.872 -1.568 7.808 1.00 98.00 80 TYR A CA 1
ATOM 629 C C . TYR A 1 80 ? -2.312 -1.949 6.391 1.00 98.00 80 TYR A C 1
ATOM 631 O O . TYR A 1 80 ? -3.419 -2.437 6.196 1.00 98.00 80 TYR A O 1
ATOM 639 N N . LEU A 1 81 ? -1.420 -1.840 5.404 1.00 98.25 81 LEU A N 1
ATOM 640 C CA . LEU A 1 81 ? -1.700 -2.285 4.036 1.00 98.25 81 LEU A CA 1
ATOM 641 C C . LEU A 1 81 ? -2.017 -3.786 3.961 1.00 98.25 81 LEU A C 1
ATOM 643 O O . LEU A 1 81 ? -2.908 -4.177 3.212 1.00 98.25 81 LEU A O 1
ATOM 647 N N . ALA A 1 82 ? -1.342 -4.622 4.755 1.00 98.19 82 ALA A N 1
ATOM 648 C CA . ALA A 1 82 ? -1.635 -6.053 4.845 1.00 98.19 82 ALA A CA 1
ATOM 649 C C . ALA A 1 82 ? -3.010 -6.344 5.475 1.00 98.19 82 ALA A C 1
ATOM 651 O O . ALA A 1 82 ? -3.644 -7.334 5.118 1.00 98.19 82 ALA A O 1
ATOM 652 N N . GLN A 1 83 ? -3.488 -5.477 6.375 1.00 98.06 83 GLN A N 1
ATOM 653 C CA . GLN A 1 83 ? -4.848 -5.555 6.921 1.00 98.06 83 GLN A CA 1
ATOM 654 C C . GLN A 1 83 ? -5.894 -5.140 5.880 1.00 98.06 83 GLN A C 1
ATOM 656 O O . GLN A 1 83 ? -6.897 -5.829 5.722 1.00 98.06 83 GLN A O 1
ATOM 661 N N . LEU A 1 84 ? -5.647 -4.049 5.144 1.00 98.12 84 LEU A N 1
ATOM 662 C CA . LEU A 1 84 ? -6.560 -3.560 4.105 1.00 98.12 84 LEU A CA 1
ATOM 663 C C . LEU A 1 84 ? -6.666 -4.510 2.905 1.00 98.12 84 LEU A C 1
ATOM 665 O O . LEU A 1 84 ? -7.737 -4.647 2.316 1.00 98.12 84 LEU A O 1
ATOM 669 N N . PHE A 1 85 ? -5.566 -5.173 2.537 1.00 98.31 85 PHE A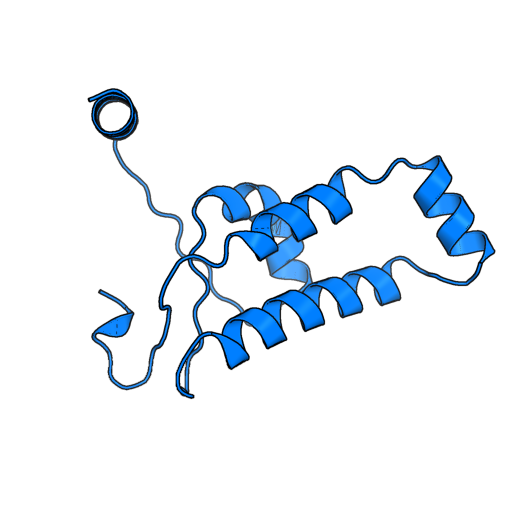 N 1
ATOM 670 C CA . PHE A 1 85 ? -5.497 -6.065 1.381 1.00 98.31 85 PHE A CA 1
ATOM 671 C C . PHE A 1 85 ? -4.944 -7.446 1.772 1.00 98.31 85 PHE A C 1
A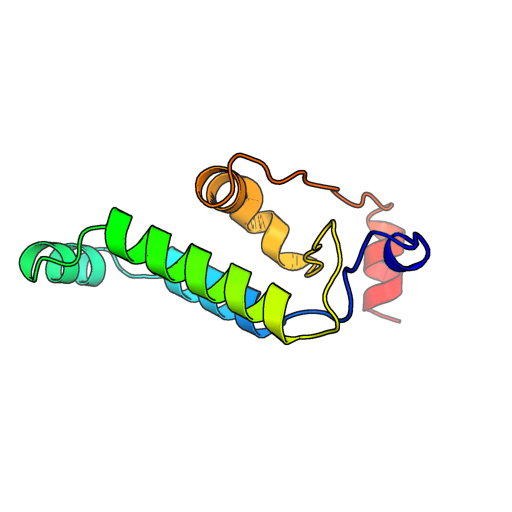TOM 673 O O . PHE A 1 85 ? -3.797 -7.761 1.453 1.00 98.31 85 PHE A O 1
ATOM 680 N N . PRO A 1 86 ? -5.756 -8.329 2.388 1.00 97.75 86 PRO A N 1
ATOM 681 C CA . PRO A 1 86 ? -5.280 -9.612 2.924 1.00 97.75 86 PRO A CA 1
ATOM 682 C C . PRO A 1 86 ? -4.680 -10.571 1.884 1.00 97.75 86 PRO A C 1
ATOM 684 O O . PRO A 1 86 ? -3.931 -11.480 2.228 1.00 97.75 86 PRO A O 1
ATOM 687 N N . ARG A 1 87 ? -5.017 -10.389 0.599 1.00 97.81 87 ARG A N 1
ATOM 688 C CA . ARG A 1 87 ? -4.477 -11.184 -0.518 1.00 97.81 87 ARG A CA 1
ATOM 689 C C . ARG A 1 87 ? -3.281 -10.529 -1.217 1.00 97.81 87 ARG A C 1
ATOM 691 O O . ARG A 1 87 ? -2.735 -11.126 -2.145 1.00 97.81 87 ARG A O 1
ATOM 698 N N . ALA A 1 88 ? -2.893 -9.315 -0.821 1.00 98.00 88 ALA A N 1
ATOM 699 C CA . ALA A 1 88 ? -1.748 -8.632 -1.407 1.00 98.00 88 ALA A CA 1
ATOM 700 C C . ALA A 1 88 ? -0.435 -9.329 -1.032 1.00 98.00 88 ALA A C 1
ATOM 702 O O . ALA A 1 88 ? -0.304 -9.964 0.015 1.00 98.00 88 ALA A O 1
ATOM 703 N N . LYS A 1 89 ? 0.558 -9.191 -1.911 1.00 98.31 89 LYS A N 1
ATOM 704 C CA . LYS A 1 89 ? 1.938 -9.618 -1.673 1.00 98.31 89 LYS A CA 1
ATOM 705 C C . LYS A 1 89 ? 2.833 -8.388 -1.688 1.00 98.31 89 LYS A C 1
ATOM 707 O O . LYS A 1 89 ? 2.577 -7.452 -2.441 1.00 98.31 89 LYS A O 1
ATOM 712 N N . PHE A 1 90 ? 3.880 -8.405 -0.873 1.00 98.00 90 PHE A N 1
ATOM 713 C CA . PHE A 1 90 ? 4.759 -7.258 -0.670 1.00 98.00 90 PHE A CA 1
ATOM 714 C C . PHE A 1 90 ? 6.188 -7.614 -1.068 1.00 98.00 90 PHE A C 1
ATOM 716 O O . PHE A 1 90 ? 6.722 -8.628 -0.624 1.00 98.00 90 PHE A O 1
ATOM 723 N N . ILE A 1 91 ? 6.802 -6.770 -1.899 1.00 97.62 91 ILE A N 1
ATOM 724 C CA . ILE A 1 91 ? 8.198 -6.900 -2.331 1.00 97.62 91 ILE A CA 1
ATOM 725 C C . ILE A 1 91 ? 8.983 -5.745 -1.713 1.00 97.62 91 ILE A C 1
ATOM 727 O O . ILE A 1 91 ? 8.836 -4.600 -2.136 1.00 97.62 91 ILE A O 1
ATOM 731 N N . HIS A 1 92 ? 9.788 -6.038 -0.691 1.00 96.56 92 HIS A N 1
ATOM 732 C CA . HIS A 1 92 ? 10.635 -5.040 -0.046 1.00 96.56 92 HIS A CA 1
ATOM 733 C C . HIS A 1 92 ? 11.997 -4.985 -0.742 1.00 96.56 92 HIS A C 1
ATOM 735 O O . HIS A 1 92 ? 12.775 -5.936 -0.680 1.00 96.56 92 HIS A O 1
ATOM 741 N N . MET A 1 93 ? 12.268 -3.878 -1.432 1.00 96.44 93 MET A N 1
ATOM 742 C CA . MET A 1 93 ? 13.528 -3.682 -2.145 1.00 96.44 93 MET A CA 1
ATOM 743 C C . MET A 1 93 ? 14.637 -3.329 -1.153 1.00 96.44 93 MET A C 1
ATOM 745 O O . MET A 1 93 ? 14.573 -2.293 -0.497 1.00 96.44 93 MET A O 1
ATOM 749 N N . LEU A 1 94 ? 15.664 -4.176 -1.071 1.00 96.31 94 LEU A N 1
ATOM 750 C CA . LEU A 1 94 ? 16.847 -3.945 -0.245 1.00 96.31 94 LEU A CA 1
ATOM 751 C C . LEU A 1 94 ? 18.031 -3.539 -1.123 1.00 96.31 94 LEU A C 1
ATOM 753 O O . LEU A 1 94 ? 18.322 -4.174 -2.135 1.00 96.31 94 LEU A O 1
ATOM 757 N N . ARG A 1 95 ? 18.724 -2.478 -0.714 1.00 97.31 95 ARG A N 1
ATOM 758 C CA . ARG A 1 95 ? 19.955 -1.974 -1.331 1.00 97.31 95 ARG A CA 1
ATOM 759 C C . ARG A 1 95 ? 20.913 -1.568 -0.215 1.00 97.31 95 ARG A C 1
ATOM 761 O O . ARG A 1 95 ? 20.460 -1.189 0.863 1.00 97.31 95 ARG A O 1
ATOM 768 N N . ASP A 1 96 ? 22.219 -1.628 -0.472 1.00 98.31 96 ASP A N 1
ATOM 769 C CA . ASP A 1 96 ? 23.218 -1.042 0.429 1.00 98.31 96 ASP A CA 1
ATOM 770 C C . ASP A 1 96 ? 22.848 0.420 0.729 1.00 98.31 96 ASP A C 1
ATOM 772 O O . ASP A 1 96 ? 22.657 1.220 -0.194 1.00 98.31 96 ASP A O 1
ATOM 776 N N . GLY A 1 97 ? 22.736 0.761 2.015 1.00 97.50 97 GLY A N 1
ATOM 777 C CA . GLY A 1 97 ? 22.330 2.094 2.453 1.00 97.50 97 GLY A CA 1
ATOM 778 C C . GLY A 1 97 ? 23.267 3.194 1.956 1.00 97.50 97 GLY A C 1
ATOM 779 O O . GLY A 1 97 ? 22.799 4.270 1.598 1.00 97.50 97 GLY A O 1
ATOM 780 N N . ARG A 1 98 ? 24.570 2.911 1.828 1.00 98.00 98 ARG A N 1
ATOM 781 C CA . ARG A 1 98 ? 25.550 3.857 1.269 1.00 98.00 98 ARG A CA 1
ATOM 782 C C . ARG A 1 98 ? 25.246 4.148 -0.195 1.00 98.00 98 ARG A C 1
ATOM 784 O O . ARG A 1 98 ? 25.259 5.302 -0.603 1.00 98.00 98 ARG A O 1
ATOM 791 N N . ALA A 1 99 ? 24.907 3.115 -0.964 1.00 98.25 99 ALA A N 1
ATOM 792 C CA . ALA A 1 99 ? 24.563 3.259 -2.375 1.00 98.25 99 ALA A CA 1
ATOM 793 C C . ALA A 1 99 ? 23.211 3.965 -2.579 1.00 98.25 99 ALA A C 1
ATOM 795 O O . ALA A 1 99 ? 23.054 4.716 -3.538 1.00 98.25 99 ALA A O 1
ATOM 796 N N . ALA A 1 100 ? 22.232 3.734 -1.697 1.00 96.81 100 ALA A N 1
ATOM 797 C CA . ALA A 1 100 ? 20.950 4.436 -1.733 1.00 96.81 100 ALA A CA 1
ATOM 798 C C . ALA A 1 100 ? 21.101 5.930 -1.399 1.00 96.81 100 ALA A C 1
ATOM 800 O O . ALA A 1 100 ? 20.553 6.767 -2.114 1.00 96.81 100 ALA A O 1
ATOM 801 N N . VAL A 1 101 ? 21.870 6.260 -0.353 1.00 97.25 101 VAL A N 1
ATOM 802 C CA . VAL A 1 101 ? 22.139 7.651 0.041 1.00 97.25 101 VAL A CA 1
ATOM 803 C C . VAL A 1 101 ? 22.936 8.378 -1.036 1.00 97.25 101 VAL A C 1
ATOM 805 O O . VAL A 1 101 ? 22.493 9.440 -1.451 1.00 97.25 101 VAL A O 1
ATOM 808 N N . ALA A 1 102 ? 24.035 7.799 -1.539 1.00 97.75 102 ALA A N 1
ATOM 809 C CA 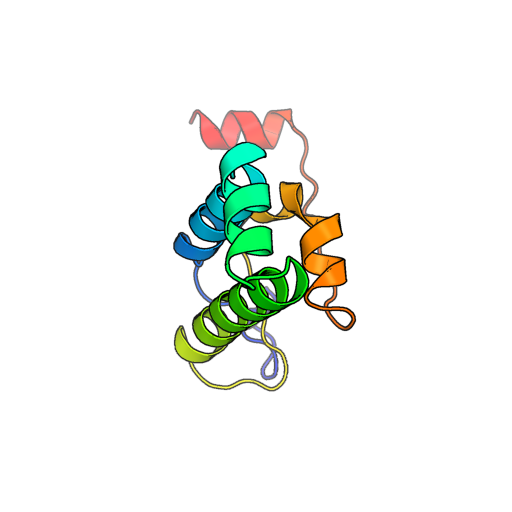. ALA A 1 102 ? 24.832 8.398 -2.617 1.00 97.75 102 ALA A CA 1
ATOM 810 C C . ALA A 1 102 ? 23.961 8.745 -3.838 1.00 97.75 102 ALA A C 1
ATOM 812 O O . ALA A 1 102 ? 23.946 9.880 -4.289 1.00 97.75 102 ALA A O 1
ATOM 813 N N . SER A 1 103 ? 23.109 7.809 -4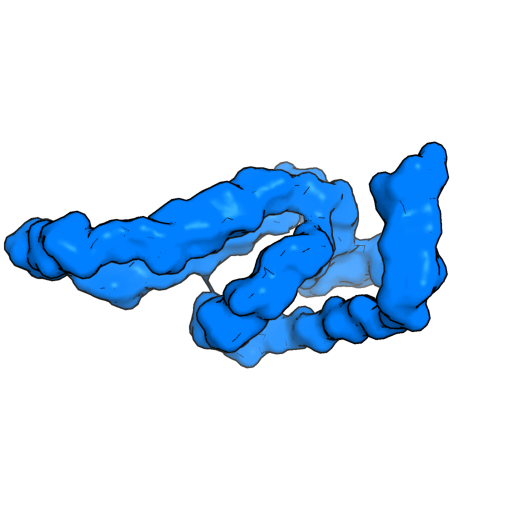.265 1.00 96.75 103 SER A N 1
ATOM 814 C CA . SER A 1 103 ? 22.161 7.997 -5.373 1.00 96.75 103 SER A CA 1
ATOM 815 C C . SER A 1 103 ? 21.072 9.053 -5.132 1.00 96.75 103 SER A C 1
ATOM 817 O O . SER A 1 103 ? 20.338 9.352 -6.068 1.00 96.75 103 SER A O 1
ATOM 819 N N . SER A 1 104 ? 20.878 9.514 -3.893 1.00 93.88 104 SER A N 1
ATOM 820 C CA . SER A 1 104 ? 19.852 10.506 -3.541 1.00 93.88 104 SER A CA 1
ATOM 821 C C . SER A 1 104 ? 20.425 11.914 -3.358 1.00 93.88 104 SER A C 1
ATOM 823 O O . SER A 1 104 ? 19.654 12.868 -3.291 1.00 93.88 104 SER A O 1
ATOM 825 N N . ILE A 1 105 ? 21.747 12.031 -3.192 1.00 94.62 105 ILE A N 1
ATOM 826 C CA . ILE A 1 105 ? 22.456 13.300 -2.965 1.00 94.62 105 ILE A CA 1
ATOM 827 C C . ILE A 1 105 ? 23.279 13.747 -4.179 1.00 94.62 105 ILE A C 1
ATOM 829 O O . ILE A 1 105 ? 23.624 14.924 -4.252 1.00 94.62 105 ILE A O 1
ATOM 833 N N . GLU A 1 106 ? 23.616 12.816 -5.076 1.00 64.12 106 GLU A N 1
ATOM 834 C CA . GLU A 1 106 ? 24.170 13.081 -6.412 1.00 64.12 106 GLU A CA 1
ATOM 835 C C . GLU A 1 106 ? 23.065 13.507 -7.386 1.00 64.12 106 GLU A C 1
ATOM 837 O O . GLU A 1 106 ? 23.307 14.472 -8.146 1.00 64.12 106 GLU A O 1
#

Organism: NCBI:txid34504